Protein AF-A0A3B0URE7-F1 (afdb_monomer)

Organism: NCBI:txid652676

Structure (mmCIF, N/CA/C/O backbone):
data_AF-A0A3B0URE7-F1
#
_entry.id   AF-A0A3B0URE7-F1
#
loop_
_atom_site.group_PDB
_atom_site.id
_atom_site.type_symbol
_atom_site.label_atom_id
_atom_site.label_alt_id
_atom_site.label_comp_id
_atom_site.label_asym_id
_atom_site.label_entity_id
_atom_site.label_seq_id
_atom_site.pdbx_PDB_ins_code
_atom_site.Cartn_x
_atom_site.Cartn_y
_atom_site.Cartn_z
_atom_site.occupancy
_atom_site.B_iso_or_equiv
_atom_site.auth_seq_id
_atom_site.auth_comp_id
_atom_site.auth_asym_id
_atom_site.auth_atom_id
_atom_site.pdbx_PDB_model_num
ATOM 1 N N . MET A 1 1 ? 93.771 -2.645 -87.234 1.00 39.34 1 MET A N 1
ATOM 2 C CA . MET A 1 1 ? 93.527 -2.412 -85.793 1.00 39.34 1 MET A CA 1
ATOM 3 C C . MET A 1 1 ? 93.739 -0.920 -85.587 1.00 39.34 1 MET A C 1
ATOM 5 O O . MET A 1 1 ? 94.844 -0.487 -85.861 1.00 39.34 1 MET A O 1
ATOM 9 N N . SER A 1 2 ? 92.769 -0.063 -85.292 1.00 45.62 2 SER A N 1
ATOM 10 C CA . SER A 1 2 ? 91.452 -0.172 -84.656 1.00 45.62 2 SER A CA 1
ATOM 11 C C . SER A 1 2 ? 90.333 0.313 -85.587 1.00 45.62 2 SER A C 1
ATOM 13 O O . SER A 1 2 ? 90.497 1.287 -86.312 1.00 45.62 2 SER A O 1
ATOM 15 N N . PHE A 1 3 ? 89.211 -0.400 -85.580 1.00 50.03 3 PHE A N 1
ATOM 16 C CA . PHE A 1 3 ? 87.973 0.004 -86.241 1.00 50.03 3 PHE A CA 1
ATOM 17 C C . PHE A 1 3 ? 87.133 0.707 -85.167 1.00 50.03 3 PHE A C 1
ATOM 19 O O . PHE A 1 3 ? 86.866 0.101 -84.129 1.00 50.03 3 PHE A O 1
ATOM 26 N N . ASP A 1 4 ? 86.832 1.988 -85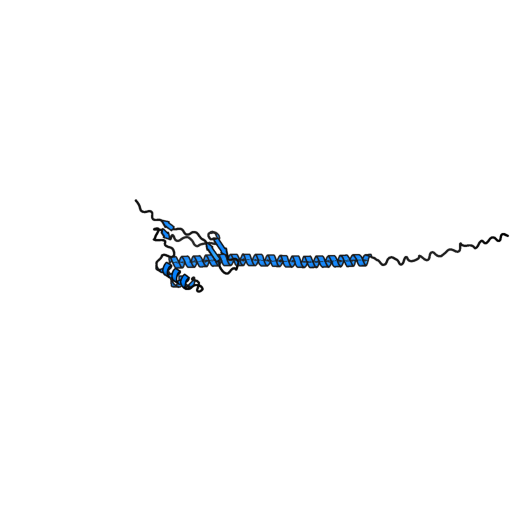.369 1.00 54.91 4 ASP A N 1
ATOM 27 C CA . ASP A 1 4 ? 86.124 2.842 -84.410 1.00 54.91 4 ASP A CA 1
ATOM 28 C C . ASP A 1 4 ? 84.625 2.753 -84.714 1.00 54.91 4 ASP A C 1
ATOM 30 O O . ASP A 1 4 ? 84.155 3.246 -85.741 1.00 54.91 4 ASP A O 1
ATOM 34 N N . TRP A 1 5 ? 83.889 2.020 -83.882 1.00 59.41 5 TRP A N 1
ATOM 35 C CA . TRP A 1 5 ? 82.438 1.963 -83.976 1.00 59.41 5 TRP A CA 1
ATOM 36 C C . TRP A 1 5 ? 81.888 3.169 -83.208 1.00 59.41 5 TRP A C 1
ATOM 38 O O . TRP A 1 5 ? 81.957 3.242 -81.987 1.00 59.41 5 TRP A O 1
ATOM 48 N N . ARG A 1 6 ? 81.354 4.145 -83.939 1.00 45.34 6 ARG A N 1
ATOM 49 C CA . ARG A 1 6 ? 80.392 5.106 -83.400 1.00 45.34 6 ARG A CA 1
ATOM 50 C C . ARG A 1 6 ? 79.077 4.850 -84.105 1.00 45.34 6 ARG A C 1
ATOM 52 O O . ARG A 1 6 ? 78.878 5.291 -85.231 1.00 45.34 6 ARG A O 1
ATOM 59 N N . THR A 1 7 ? 78.213 4.078 -83.466 1.00 54.50 7 THR A N 1
ATOM 60 C CA . THR A 1 7 ? 76.787 4.116 -83.770 1.00 54.50 7 THR A CA 1
ATOM 61 C C . THR A 1 7 ? 76.209 5.301 -83.017 1.00 54.50 7 THR A C 1
ATOM 63 O O . THR A 1 7 ? 76.416 5.415 -81.811 1.00 54.50 7 THR A O 1
ATOM 66 N N . GLU A 1 8 ? 75.548 6.197 -83.745 1.00 43.72 8 GLU A N 1
ATOM 67 C CA . GLU A 1 8 ? 74.712 7.276 -83.218 1.00 43.72 8 GLU A CA 1
ATOM 68 C C . GLU A 1 8 ? 73.572 6.671 -82.377 1.00 43.72 8 GLU A C 1
ATOM 70 O O . GLU A 1 8 ? 72.450 6.488 -82.837 1.00 43.72 8 GLU A O 1
ATOM 75 N N . GLU A 1 9 ? 73.880 6.311 -81.129 1.00 50.91 9 GLU A N 1
ATOM 76 C CA . GLU A 1 9 ? 72.924 6.264 -80.023 1.00 50.91 9 GLU A CA 1
ATOM 77 C C . GLU A 1 9 ? 72.552 7.709 -79.677 1.00 50.91 9 GLU A C 1
ATOM 79 O O . GLU A 1 9 ? 73.061 8.272 -78.717 1.00 50.91 9 GLU A O 1
ATOM 84 N N . ASP A 1 10 ? 71.735 8.344 -80.513 1.00 50.22 10 ASP A N 1
ATOM 85 C CA . ASP A 1 10 ? 71.037 9.583 -80.144 1.00 50.22 10 ASP A CA 1
ATOM 86 C C . ASP A 1 10 ? 69.801 9.822 -81.028 1.00 50.22 10 ASP A C 1
ATOM 88 O O . ASP A 1 10 ? 69.376 10.956 -81.254 1.00 50.22 10 ASP A O 1
ATOM 92 N N . ASP A 1 11 ? 69.191 8.743 -81.536 1.00 46.47 11 ASP A N 1
ATOM 93 C CA . ASP A 1 11 ? 67.841 8.838 -82.085 1.00 46.47 11 ASP A CA 1
ATOM 94 C C . ASP A 1 11 ? 66.864 8.709 -80.917 1.00 46.47 11 ASP A C 1
ATOM 96 O O . ASP A 1 11 ? 66.680 7.638 -80.330 1.00 46.47 11 ASP A O 1
ATOM 100 N N . GLY A 1 12 ? 66.363 9.874 -80.506 1.00 47.56 12 GLY A N 1
ATOM 101 C CA . GLY A 1 12 ? 65.597 10.099 -79.295 1.00 47.56 12 GLY A CA 1
ATOM 102 C C . GLY A 1 12 ? 64.511 9.054 -79.101 1.00 47.56 12 GLY A C 1
ATOM 103 O O . GLY A 1 12 ? 63.502 9.031 -79.810 1.00 47.56 12 GLY A O 1
ATOM 104 N N . TRP A 1 13 ? 64.707 8.223 -78.078 1.00 44.09 13 TRP A N 1
ATOM 105 C CA . TRP A 1 13 ? 63.635 7.461 -77.468 1.00 44.09 13 TRP A CA 1
ATOM 106 C C . TRP A 1 13 ? 62.517 8.444 -77.156 1.00 44.09 13 TRP A C 1
ATOM 108 O O . TRP A 1 13 ? 62.674 9.352 -76.339 1.00 44.09 13 TRP A O 1
ATOM 118 N N . GLN A 1 14 ? 61.402 8.304 -77.871 1.00 44.12 14 GLN A N 1
ATOM 119 C CA . GLN A 1 14 ? 60.174 8.967 -77.489 1.00 44.12 14 GLN A CA 1
ATOM 120 C C . GLN A 1 14 ? 59.940 8.579 -76.033 1.00 44.12 14 GLN A C 1
ATOM 122 O O . GLN A 1 14 ? 59.827 7.390 -75.731 1.00 44.12 14 GLN A O 1
ATOM 127 N N . ASP A 1 15 ? 59.890 9.574 -75.146 1.00 47.81 15 ASP A N 1
ATOM 128 C CA . ASP A 1 15 ? 59.280 9.450 -73.827 1.00 47.81 15 ASP A CA 1
ATOM 129 C C . ASP A 1 15 ? 57.790 9.139 -74.047 1.00 47.81 15 ASP A C 1
ATOM 131 O O . ASP A 1 15 ? 56.892 9.962 -73.841 1.00 47.81 15 ASP A O 1
ATOM 135 N N . GLU A 1 16 ? 57.507 7.925 -74.516 1.00 45.06 16 GLU A N 1
ATOM 136 C CA . GLU A 1 16 ? 56.243 7.274 -74.292 1.00 45.06 16 GLU A CA 1
ATOM 137 C C . GLU A 1 16 ? 56.195 7.135 -72.782 1.00 45.06 16 GLU A C 1
ATOM 139 O O . GLU A 1 16 ? 56.842 6.267 -72.197 1.00 45.06 16 GLU A O 1
ATOM 144 N N . LYS A 1 17 ? 55.521 8.104 -72.150 1.00 46.94 17 LYS A N 1
ATOM 145 C CA . LYS A 1 17 ? 55.176 8.082 -70.737 1.00 46.94 17 LYS A CA 1
ATOM 146 C C . LYS A 1 17 ? 54.746 6.661 -70.447 1.00 46.94 17 LYS A C 1
ATOM 148 O O . LYS A 1 17 ? 53.639 6.269 -70.821 1.00 46.94 17 LYS A O 1
ATOM 153 N N . VAL A 1 18 ? 55.628 5.901 -69.805 1.00 44.78 18 VAL A N 1
ATOM 154 C CA . VAL A 1 18 ? 55.260 4.659 -69.159 1.00 44.78 18 VAL A CA 1
ATOM 155 C C . VAL A 1 18 ? 54.213 5.124 -68.173 1.00 44.78 18 VAL A C 1
ATOM 157 O O . VAL A 1 18 ? 54.526 5.734 -67.153 1.00 44.78 18 VAL A O 1
ATOM 160 N N . ALA A 1 19 ? 52.948 4.986 -68.571 1.00 48.00 19 ALA A N 1
ATOM 161 C CA . ALA A 1 19 ? 51.836 5.153 -67.678 1.00 48.00 19 ALA A CA 1
ATOM 162 C C . ALA A 1 19 ? 52.156 4.169 -66.572 1.00 48.00 19 ALA A C 1
ATOM 164 O O . ALA A 1 19 ? 52.135 2.956 -66.799 1.00 48.00 19 ALA A O 1
ATOM 165 N N . ASP A 1 20 ? 52.568 4.717 -65.436 1.00 44.09 20 ASP A N 1
ATOM 166 C CA . ASP A 1 20 ? 52.799 3.984 -64.218 1.00 44.09 20 ASP A CA 1
ATOM 167 C C . ASP A 1 20 ? 51.461 3.335 -63.864 1.00 44.09 20 ASP A C 1
ATOM 169 O O . ASP A 1 20 ? 50.586 3.903 -63.213 1.00 44.09 20 ASP A O 1
ATOM 173 N N . LYS A 1 21 ? 51.239 2.145 -64.419 1.00 50.81 21 LYS A N 1
ATOM 174 C CA . LYS A 1 21 ? 50.104 1.285 -64.124 1.00 50.81 21 LYS A CA 1
ATOM 175 C C . LYS A 1 21 ? 50.395 0.571 -62.810 1.00 50.81 21 LYS A C 1
ATOM 177 O O . LYS A 1 21 ? 50.249 -0.641 -62.735 1.00 50.81 21 LYS A O 1
ATOM 182 N N . THR A 1 22 ? 50.807 1.299 -61.774 1.00 49.62 22 THR A N 1
ATOM 183 C CA . THR A 1 22 ? 50.889 0.773 -60.410 1.00 49.62 22 THR A CA 1
ATOM 184 C C . THR A 1 22 ? 50.420 1.778 -59.362 1.00 49.62 22 THR A C 1
ATOM 186 O O . THR A 1 22 ? 51.021 1.962 -58.316 1.00 49.62 22 THR A O 1
ATOM 189 N N . ALA A 1 23 ? 49.240 2.351 -59.577 1.00 47.88 23 ALA A N 1
ATOM 190 C CA . ALA A 1 23 ? 48.403 2.793 -58.468 1.00 47.88 23 ALA A CA 1
ATOM 191 C C . ALA A 1 23 ? 46.958 2.380 -58.752 1.00 47.88 23 ALA A C 1
ATOM 193 O O . ALA A 1 23 ? 46.131 3.171 -59.196 1.00 47.88 23 ALA A O 1
ATOM 194 N N . VAL A 1 24 ? 46.639 1.102 -58.516 1.00 49.47 24 VAL A N 1
ATOM 195 C CA . VAL A 1 24 ? 45.245 0.741 -58.234 1.00 49.47 24 VAL A CA 1
ATOM 196 C C . VAL A 1 24 ? 44.897 1.513 -56.967 1.00 49.47 24 VAL A C 1
ATOM 198 O O . VAL A 1 24 ? 45.449 1.219 -55.909 1.00 49.47 24 VAL A O 1
ATOM 201 N N . GLY A 1 25 ? 44.078 2.557 -57.104 1.00 47.69 25 GLY A N 1
ATOM 202 C CA . GLY A 1 25 ? 43.726 3.474 -56.028 1.00 47.69 25 GLY A CA 1
ATOM 203 C C . GLY A 1 25 ? 43.303 2.721 -54.769 1.00 47.69 25 GLY A C 1
ATOM 204 O O . GLY A 1 25 ? 42.210 2.162 -54.696 1.00 47.69 25 GLY A O 1
ATOM 205 N N . GLY A 1 26 ? 44.180 2.708 -53.762 1.00 50.41 26 GLY A N 1
ATOM 206 C CA . GLY A 1 26 ? 43.874 2.179 -52.429 1.00 50.41 26 GLY A CA 1
ATOM 207 C C . GLY A 1 26 ? 42.860 3.041 -51.667 1.00 50.41 26 GLY A C 1
ATOM 208 O O . GLY A 1 26 ? 42.341 2.618 -50.634 1.00 50.41 26 GLY A O 1
ATOM 209 N N . GLU A 1 27 ? 42.549 4.229 -52.190 1.00 53.16 27 GLU A N 1
ATOM 210 C CA . GLU A 1 27 ? 41.633 5.205 -51.597 1.00 53.16 27 GLU A CA 1
ATOM 211 C C . GLU A 1 27 ? 40.197 4.657 -51.495 1.00 53.16 27 GLU A C 1
ATOM 213 O O . GLU A 1 27 ? 39.542 4.823 -50.463 1.00 53.16 27 GLU A O 1
ATOM 218 N N . ASP A 1 28 ? 39.745 3.880 -52.486 1.00 56.09 28 ASP A N 1
ATOM 219 C CA . ASP A 1 28 ? 38.395 3.301 -52.503 1.00 56.09 28 ASP A CA 1
ATOM 220 C C . ASP A 1 28 ? 38.202 2.170 -51.481 1.00 56.09 28 ASP A C 1
ATOM 222 O O . ASP A 1 28 ? 37.101 1.981 -50.950 1.00 56.09 28 ASP A O 1
ATOM 226 N N . PHE A 1 29 ? 39.253 1.398 -51.184 1.00 58.69 29 PHE A N 1
ATOM 227 C CA . PHE A 1 29 ? 39.178 0.304 -50.210 1.00 58.69 29 PHE A CA 1
ATOM 228 C C . PHE A 1 29 ? 39.177 0.823 -48.771 1.00 58.69 29 PHE A C 1
ATOM 230 O O . PHE A 1 29 ? 38.378 0.351 -47.957 1.00 58.69 29 PHE A O 1
ATOM 237 N N . ALA A 1 30 ? 40.013 1.821 -48.467 1.00 61.00 30 ALA A N 1
ATOM 238 C CA . ALA A 1 30 ? 40.034 2.460 -47.155 1.00 61.00 30 ALA A CA 1
ATOM 239 C C . ALA A 1 30 ? 38.702 3.173 -46.872 1.00 61.00 30 ALA A C 1
ATOM 241 O O . ALA A 1 30 ? 38.088 2.930 -45.831 1.00 61.00 30 ALA A O 1
ATOM 242 N N . ALA A 1 31 ? 38.189 3.964 -47.823 1.00 63.94 31 ALA A N 1
ATOM 243 C CA . ALA A 1 31 ? 36.912 4.662 -47.679 1.00 63.94 31 ALA A CA 1
ATOM 244 C C . ALA A 1 31 ? 35.733 3.698 -47.441 1.00 63.94 31 ALA A C 1
ATOM 246 O O . ALA A 1 31 ? 34.910 3.930 -46.551 1.00 63.94 31 ALA A O 1
ATOM 247 N N . LYS A 1 32 ? 35.677 2.567 -48.161 1.00 68.75 32 LYS A N 1
ATOM 248 C CA . LYS A 1 32 ? 34.650 1.526 -47.954 1.00 68.75 32 LYS A CA 1
ATOM 249 C C . LYS A 1 32 ? 34.795 0.800 -46.615 1.00 68.75 32 LYS A C 1
ATOM 251 O O . LYS A 1 32 ? 33.782 0.439 -46.013 1.00 68.75 32 LYS A O 1
ATOM 256 N N . TRP A 1 33 ? 36.020 0.581 -46.133 1.00 71.88 33 TRP A N 1
ATOM 257 C CA . TRP A 1 33 ? 36.262 -0.031 -44.825 1.00 71.88 33 TRP A CA 1
ATOM 258 C C . TRP A 1 33 ? 35.822 0.895 -43.688 1.00 71.88 33 TRP A C 1
ATOM 260 O O . TRP A 1 33 ? 35.022 0.482 -42.849 1.00 71.88 33 TRP A O 1
ATOM 270 N N . TYR A 1 34 ? 36.235 2.167 -43.708 1.00 75.38 34 TYR A N 1
ATOM 271 C CA . TYR A 1 34 ? 35.780 3.163 -42.734 1.00 75.38 34 TYR A CA 1
ATOM 272 C C . TYR A 1 34 ? 34.256 3.332 -42.771 1.00 75.38 34 TYR A C 1
ATOM 274 O O . TYR A 1 34 ? 33.629 3.325 -41.715 1.00 75.38 34 TYR A O 1
ATOM 282 N N . ALA A 1 35 ? 33.630 3.383 -43.952 1.00 76.50 35 ALA A N 1
ATOM 283 C CA . ALA A 1 35 ? 32.173 3.463 -44.072 1.00 76.50 35 ALA A CA 1
ATOM 284 C C . ALA A 1 35 ? 31.445 2.269 -43.417 1.00 76.50 35 ALA A C 1
ATOM 286 O O . ALA A 1 35 ? 30.420 2.457 -42.764 1.00 76.50 35 ALA A O 1
ATOM 287 N N . ARG A 1 36 ? 31.984 1.044 -43.523 1.00 80.62 36 ARG A N 1
ATOM 288 C CA . ARG A 1 36 ? 31.427 -0.144 -42.843 1.00 80.62 36 ARG A CA 1
ATOM 289 C C . ARG A 1 36 ? 31.569 -0.066 -41.323 1.00 80.62 36 ARG A C 1
ATOM 291 O O . ARG A 1 36 ? 30.642 -0.453 -40.617 1.00 80.62 36 ARG A O 1
ATOM 298 N N . TRP A 1 37 ? 32.686 0.460 -40.823 1.00 86.94 37 TRP A N 1
ATOM 299 C CA . TRP A 1 37 ? 32.879 0.703 -39.390 1.00 86.94 37 TRP A CA 1
ATOM 300 C C . TRP A 1 37 ? 31.926 1.774 -38.853 1.00 86.94 37 TRP A C 1
ATOM 302 O O . TRP A 1 37 ? 31.312 1.569 -37.809 1.00 86.94 37 TRP A O 1
ATOM 312 N N . TRP A 1 38 ? 31.727 2.867 -39.592 1.00 88.56 38 TRP A N 1
ATOM 313 C CA . TRP A 1 38 ? 30.752 3.906 -39.248 1.00 88.56 38 TRP A CA 1
ATOM 314 C C . TRP A 1 38 ? 29.315 3.380 -39.237 1.00 88.56 38 TRP A C 1
ATOM 316 O O . TRP A 1 38 ? 28.563 3.697 -38.319 1.00 88.56 38 TRP A O 1
ATOM 326 N N . LEU A 1 39 ? 28.942 2.530 -40.200 1.00 89.31 39 LEU A N 1
ATOM 327 C CA . LEU A 1 39 ? 27.640 1.855 -40.204 1.00 89.31 39 LEU A CA 1
ATOM 328 C C . LEU A 1 39 ? 27.469 0.926 -38.996 1.00 89.31 39 LEU A C 1
ATOM 330 O O . LEU A 1 39 ? 26.413 0.935 -38.369 1.00 89.31 39 LEU A O 1
ATOM 334 N N . GLY A 1 40 ? 28.504 0.160 -38.638 1.00 90.38 40 GLY A N 1
ATOM 335 C CA . GLY A 1 40 ? 28.493 -0.680 -37.438 1.00 90.38 40 GLY A CA 1
ATOM 336 C C . GLY A 1 40 ? 28.342 0.137 -36.153 1.00 90.38 40 GLY A C 1
ATOM 337 O O . GLY A 1 40 ? 27.550 -0.219 -35.283 1.00 90.38 40 GLY A O 1
ATOM 338 N N . LEU A 1 41 ? 29.044 1.269 -36.060 1.00 92.69 41 LEU A N 1
ATOM 339 C CA . LEU A 1 41 ? 28.959 2.184 -34.924 1.00 92.69 41 LEU A CA 1
ATOM 340 C C . LEU A 1 41 ? 27.573 2.834 -34.822 1.00 92.69 41 LEU A C 1
ATOM 342 O O . LEU A 1 41 ? 27.004 2.871 -33.736 1.00 92.69 41 LEU A O 1
ATOM 346 N N . LEU A 1 42 ? 26.994 3.270 -35.945 1.00 93.12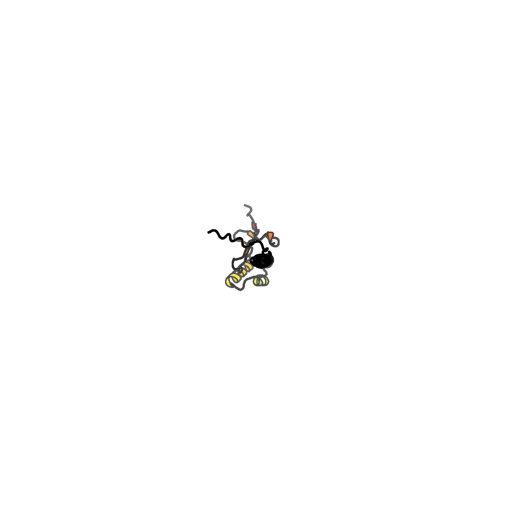 42 LEU A N 1
ATOM 347 C CA . LEU A 1 42 ? 25.623 3.785 -36.002 1.00 93.12 42 LEU A CA 1
ATOM 348 C C . LEU A 1 42 ? 24.593 2.735 -35.583 1.00 93.12 42 LEU A C 1
ATOM 350 O O . LEU A 1 42 ? 23.685 3.048 -34.819 1.00 93.12 42 LEU A O 1
ATOM 354 N N . ALA A 1 43 ? 24.740 1.491 -36.044 1.00 93.56 43 ALA A N 1
ATOM 355 C CA . ALA A 1 43 ? 23.852 0.401 -35.654 1.00 93.56 43 ALA A CA 1
ATOM 356 C C . ALA A 1 43 ? 23.935 0.123 -34.146 1.00 93.56 43 ALA A C 1
ATOM 358 O O . ALA A 1 43 ? 22.906 0.016 -33.481 1.00 93.56 43 ALA A O 1
ATOM 359 N N . LEU A 1 44 ? 25.147 0.068 -33.588 1.00 94.88 44 LEU A N 1
ATOM 360 C CA . LEU A 1 44 ? 25.359 -0.146 -32.157 1.00 94.88 44 LEU A CA 1
ATOM 361 C C . LEU A 1 44 ? 24.785 1.010 -31.329 1.00 94.88 44 LEU A C 1
ATOM 363 O O . LEU A 1 44 ? 24.116 0.776 -30.325 1.00 94.88 44 LEU A O 1
ATOM 367 N N . LEU A 1 45 ? 24.976 2.250 -31.782 1.00 95.19 45 LEU A N 1
ATOM 368 C CA . LEU A 1 45 ? 24.435 3.442 -31.132 1.00 95.19 45 LEU A CA 1
ATOM 369 C C . LEU A 1 45 ? 22.901 3.472 -31.202 1.00 95.19 45 LEU A C 1
ATOM 371 O O . LEU A 1 45 ? 22.250 3.804 -30.214 1.00 95.19 45 LEU A O 1
ATOM 375 N N . GLY A 1 46 ? 22.318 3.036 -32.321 1.00 96.19 46 GLY A N 1
ATOM 376 C CA . GLY A 1 46 ? 20.875 2.839 -32.459 1.00 96.19 46 GLY A CA 1
ATOM 377 C C . GLY A 1 46 ? 20.329 1.806 -31.472 1.00 96.19 46 GLY A C 1
ATOM 378 O O . GLY A 1 46 ? 19.344 2.073 -30.787 1.00 96.19 46 GLY A O 1
ATOM 379 N N . ILE A 1 47 ? 20.999 0.658 -31.329 1.00 95.50 47 ILE A N 1
ATOM 380 C CA . ILE A 1 47 ? 20.625 -0.375 -30.349 1.00 95.50 47 ILE A CA 1
ATOM 381 C C . ILE A 1 47 ? 20.733 0.169 -28.922 1.00 95.50 47 ILE A C 1
ATOM 383 O O . ILE A 1 47 ? 19.810 -0.013 -28.131 1.00 95.50 47 ILE A O 1
ATOM 387 N N . ALA A 1 48 ? 21.821 0.869 -28.594 1.00 95.75 48 ALA A N 1
ATOM 388 C CA . ALA A 1 48 ? 22.015 1.470 -27.278 1.00 95.75 48 ALA A CA 1
ATOM 389 C C . ALA A 1 48 ? 20.930 2.511 -26.957 1.00 95.75 48 ALA A C 1
ATOM 391 O O . ALA A 1 48 ? 20.410 2.533 -25.843 1.00 95.75 48 ALA A O 1
ATOM 392 N N . ALA A 1 49 ? 20.537 3.328 -27.938 1.00 95.00 49 ALA A N 1
ATOM 393 C CA . ALA A 1 49 ? 19.462 4.302 -27.784 1.00 95.00 49 ALA A CA 1
ATOM 394 C C . ALA A 1 49 ? 18.105 3.623 -27.537 1.00 95.00 49 ALA A C 1
ATOM 396 O O . ALA A 1 49 ? 17.385 4.007 -26.617 1.00 95.00 49 ALA A O 1
ATOM 397 N N . VAL A 1 50 ? 17.769 2.580 -28.303 1.00 95.00 50 VAL A N 1
ATOM 398 C CA . VAL A 1 50 ? 16.536 1.803 -28.086 1.00 95.00 50 VAL A CA 1
ATOM 399 C C . VAL A 1 50 ? 16.550 1.140 -26.709 1.00 95.00 50 VAL A C 1
ATOM 401 O O . VAL A 1 50 ? 15.565 1.225 -25.977 1.00 95.00 50 VAL A O 1
ATOM 404 N N . TRP A 1 51 ? 17.674 0.528 -26.327 1.00 94.50 51 TRP A N 1
ATOM 405 C CA . TRP A 1 51 ? 17.845 -0.096 -25.018 1.00 94.50 51 TRP A CA 1
ATOM 406 C C . TRP A 1 51 ? 17.629 0.905 -23.879 1.00 94.50 51 TRP A C 1
ATOM 408 O O . TRP A 1 51 ? 16.884 0.624 -22.940 1.00 94.50 51 TRP A O 1
ATOM 418 N N . TRP A 1 52 ? 18.216 2.097 -23.992 1.00 95.38 52 TRP A N 1
ATOM 419 C CA . TRP A 1 52 ? 18.040 3.179 -23.028 1.00 95.38 52 TRP A CA 1
ATOM 420 C C . TRP A 1 52 ? 16.572 3.596 -22.883 1.00 95.38 52 TRP 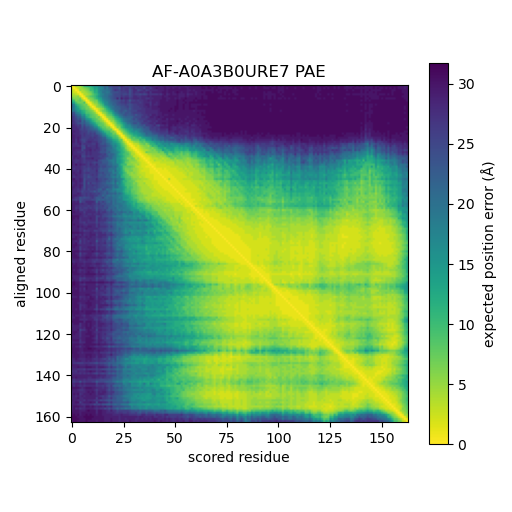A C 1
ATOM 422 O O . TRP A 1 52 ? 16.063 3.695 -21.767 1.00 95.38 52 TRP A O 1
ATOM 432 N N . VAL A 1 53 ? 15.865 3.790 -24.001 1.00 94.81 53 VAL A N 1
ATOM 433 C CA . VAL A 1 53 ? 14.442 4.166 -23.989 1.00 94.81 53 VAL A CA 1
ATOM 434 C C . VAL A 1 53 ? 13.585 3.081 -23.335 1.00 94.81 53 VAL A C 1
ATOM 436 O O . VAL A 1 53 ? 12.693 3.400 -22.551 1.00 94.81 53 VAL A O 1
ATOM 439 N N . VAL A 1 54 ? 13.863 1.804 -23.609 1.00 93.75 54 VAL A N 1
ATOM 440 C CA . VAL A 1 54 ? 13.146 0.678 -22.991 1.00 93.75 54 VAL A CA 1
ATOM 441 C C . VAL A 1 54 ? 13.359 0.661 -21.478 1.00 93.75 54 VAL A C 1
ATOM 443 O O . VAL A 1 54 ? 12.384 0.587 -20.734 1.00 93.75 54 VAL A O 1
ATOM 446 N N . GLN A 1 55 ? 14.604 0.789 -21.011 1.00 91.38 55 GLN A N 1
ATOM 447 C CA . GLN A 1 55 ? 14.915 0.849 -19.578 1.00 91.38 55 GLN A CA 1
ATOM 448 C C . GLN A 1 55 ? 14.212 2.027 -18.895 1.00 91.38 55 GLN A C 1
ATOM 450 O O . GLN A 1 55 ? 13.630 1.869 -17.823 1.00 91.38 55 GLN A O 1
ATOM 455 N N . TRP A 1 56 ? 14.192 3.190 -19.547 1.00 93.31 56 TRP A N 1
ATOM 456 C CA . TRP A 1 56 ? 13.491 4.364 -19.040 1.00 93.31 56 TRP A CA 1
ATOM 457 C C . TRP A 1 56 ? 11.978 4.137 -18.919 1.00 93.31 56 TRP A C 1
ATOM 459 O O . TRP A 1 56 ? 11.392 4.434 -17.879 1.00 93.31 56 TRP A O 1
ATOM 469 N N . GLN A 1 57 ? 11.344 3.546 -19.937 1.00 92.31 57 GLN A N 1
ATOM 470 C CA . GLN A 1 57 ? 9.915 3.225 -19.886 1.00 92.31 57 GLN A CA 1
ATOM 471 C C . GLN A 1 57 ? 9.583 2.178 -18.821 1.00 92.31 57 GLN A C 1
ATOM 473 O O . GLN A 1 57 ? 8.554 2.298 -18.156 1.00 92.31 57 GLN A O 1
ATOM 478 N N . ILE A 1 58 ? 10.430 1.160 -18.651 1.00 91.31 58 ILE A N 1
ATOM 479 C CA . ILE A 1 58 ? 10.264 0.161 -17.590 1.00 91.31 58 ILE A CA 1
ATOM 480 C C . ILE A 1 58 ? 10.332 0.852 -16.231 1.00 91.31 58 ILE A C 1
ATOM 482 O O . ILE A 1 58 ? 9.419 0.674 -15.430 1.00 91.31 58 ILE A O 1
ATOM 486 N N . GLY A 1 59 ? 11.343 1.695 -16.002 1.00 86.62 59 GLY A N 1
ATOM 487 C CA . GLY A 1 59 ? 11.484 2.451 -14.758 1.00 86.62 59 GLY A CA 1
ATOM 488 C C . GLY A 1 59 ? 10.241 3.283 -14.445 1.00 86.62 59 GLY A C 1
ATOM 489 O O . GLY A 1 59 ? 9.679 3.160 -13.362 1.00 86.62 59 GLY A O 1
ATOM 490 N N . GLN A 1 60 ? 9.739 4.048 -15.420 1.00 88.94 60 GLN A N 1
ATOM 491 C CA . GLN A 1 60 ? 8.525 4.848 -15.234 1.00 88.94 60 GLN A CA 1
ATOM 492 C C . GLN A 1 60 ? 7.291 4.005 -14.911 1.00 88.94 60 GLN A C 1
ATOM 494 O O . GLN A 1 60 ? 6.515 4.363 -14.026 1.00 88.94 60 GLN A O 1
ATOM 499 N N . ARG A 1 61 ? 7.098 2.886 -15.617 1.00 87.75 61 ARG A N 1
ATOM 500 C CA . ARG A 1 61 ? 5.958 1.993 -15.380 1.00 87.75 61 ARG A CA 1
ATOM 501 C C . ARG A 1 61 ? 6.032 1.331 -14.013 1.00 87.75 61 ARG A C 1
ATOM 503 O O . ARG A 1 61 ? 5.001 1.219 -13.363 1.00 87.75 61 ARG A O 1
ATOM 510 N N . VAL A 1 62 ? 7.223 0.922 -13.584 1.00 86.06 62 VAL A N 1
ATOM 511 C CA . VAL A 1 62 ? 7.434 0.338 -12.256 1.00 86.06 62 VAL A CA 1
ATOM 512 C C . VAL A 1 62 ? 7.133 1.375 -11.183 1.00 86.06 62 VAL A C 1
ATOM 514 O O . VAL A 1 62 ? 6.320 1.099 -10.315 1.00 86.06 62 VAL A O 1
ATOM 517 N N . THR A 1 63 ? 7.679 2.590 -11.281 1.00 85.50 63 THR A N 1
ATOM 518 C CA . THR A 1 63 ? 7.399 3.657 -10.307 1.00 85.50 63 THR A CA 1
ATOM 519 C C . THR A 1 63 ? 5.910 3.995 -10.227 1.00 85.50 63 THR A C 1
ATOM 521 O O . THR A 1 63 ? 5.370 4.111 -9.130 1.00 85.50 63 THR A O 1
ATOM 524 N N . ALA A 1 64 ? 5.227 4.109 -11.370 1.00 88.25 64 ALA A N 1
ATOM 525 C CA . ALA A 1 64 ? 3.789 4.362 -11.395 1.00 88.25 64 ALA A CA 1
ATOM 526 C C . ALA A 1 64 ? 2.985 3.198 -10.789 1.00 88.25 64 ALA A C 1
ATOM 528 O O . ALA A 1 64 ? 2.063 3.428 -10.012 1.00 88.25 64 ALA A O 1
ATOM 529 N N . ALA A 1 65 ? 3.345 1.951 -11.109 1.00 85.69 65 ALA A N 1
ATOM 530 C CA . ALA A 1 65 ? 2.688 0.773 -10.552 1.00 85.69 65 ALA A CA 1
ATOM 531 C C . ALA A 1 65 ? 2.898 0.667 -9.035 1.00 85.69 65 ALA A C 1
ATOM 533 O O . ALA A 1 65 ? 1.934 0.441 -8.313 1.00 85.69 65 ALA A O 1
ATOM 534 N N . THR A 1 66 ? 4.122 0.888 -8.546 1.00 86.25 66 THR A N 1
ATOM 535 C CA . THR A 1 66 ? 4.433 0.893 -7.111 1.00 86.25 66 THR A CA 1
ATOM 536 C C . THR A 1 66 ? 3.629 1.965 -6.382 1.00 86.25 66 THR A C 1
ATOM 538 O O . THR A 1 66 ? 2.960 1.650 -5.406 1.00 86.25 66 THR A O 1
ATOM 541 N N . SER A 1 67 ? 3.606 3.199 -6.896 1.00 87.69 67 SER A N 1
ATOM 542 C CA . SER A 1 67 ? 2.845 4.290 -6.275 1.00 87.69 67 SER A CA 1
ATOM 543 C C . SER A 1 67 ? 1.339 4.009 -6.232 1.00 87.69 67 SER A C 1
ATOM 545 O O . SER A 1 67 ? 0.688 4.324 -5.237 1.00 87.69 67 SER A O 1
ATOM 547 N N . ASN A 1 68 ? 0.785 3.386 -7.277 1.00 89.62 68 ASN A N 1
ATOM 548 C CA . ASN A 1 68 ? -0.621 2.985 -7.283 1.00 89.62 68 ASN A CA 1
ATOM 549 C C . ASN A 1 68 ? -0.903 1.897 -6.240 1.00 89.62 68 ASN A C 1
ATOM 551 O O . ASN A 1 68 ? -1.883 2.003 -5.511 1.00 89.62 68 ASN A O 1
ATOM 555 N N . ILE A 1 69 ? -0.034 0.887 -6.130 1.00 89.06 69 ILE A N 1
ATOM 556 C CA . ILE A 1 69 ? -0.176 -0.191 -5.140 1.00 89.06 69 ILE A CA 1
ATOM 557 C C . ILE A 1 69 ? -0.091 0.365 -3.715 1.00 89.06 69 ILE A C 1
ATOM 559 O O . ILE A 1 69 ? -0.894 -0.012 -2.868 1.00 89.06 69 ILE A O 1
ATOM 563 N N . GLU A 1 70 ? 0.845 1.274 -3.441 1.00 91.25 70 GLU A N 1
ATOM 564 C CA . GLU A 1 70 ? 0.957 1.928 -2.132 1.00 91.25 70 GLU A CA 1
ATOM 565 C C . GLU A 1 70 ? -0.322 2.699 -1.780 1.00 91.25 70 GLU A C 1
ATOM 567 O O . GLU A 1 70 ? -0.839 2.567 -0.670 1.00 91.25 70 GLU A O 1
ATOM 572 N N . ALA A 1 71 ? -0.873 3.458 -2.731 1.00 91.81 71 ALA A N 1
ATOM 573 C CA . ALA A 1 71 ? -2.118 4.194 -2.531 1.00 91.81 71 ALA A CA 1
ATOM 574 C C . ALA A 1 71 ? -3.317 3.260 -2.290 1.00 91.81 71 ALA A C 1
ATOM 576 O O . ALA A 1 71 ? -4.122 3.508 -1.389 1.00 91.81 71 ALA A O 1
ATOM 577 N N . GLU A 1 72 ? -3.424 2.172 -3.055 1.00 91.62 72 GLU A N 1
ATOM 578 C CA . GLU A 1 72 ? -4.461 1.153 -2.870 1.00 91.62 72 GLU A CA 1
ATOM 579 C C . GLU A 1 72 ? -4.337 0.460 -1.509 1.00 91.62 72 GLU A C 1
ATOM 581 O O . GLU A 1 72 ? -5.345 0.267 -0.829 1.00 91.62 72 GLU A O 1
ATOM 586 N N . LEU A 1 73 ? -3.117 0.139 -1.071 1.00 92.44 73 LEU A N 1
ATOM 587 C CA . LEU A 1 73 ? -2.865 -0.512 0.214 1.00 92.44 73 LEU A CA 1
ATOM 588 C C . LEU A 1 73 ? -3.255 0.390 1.389 1.00 92.44 73 LEU A C 1
ATOM 590 O O . LEU A 1 73 ? -3.930 -0.058 2.316 1.00 92.44 73 LEU A O 1
ATOM 594 N N . VAL A 1 74 ? -2.886 1.672 1.329 1.00 94.19 74 VAL A N 1
ATOM 595 C CA . VAL A 1 74 ? -3.292 2.667 2.332 1.00 94.19 74 VAL A CA 1
ATOM 596 C C . VAL A 1 74 ? -4.810 2.833 2.352 1.00 94.19 74 VA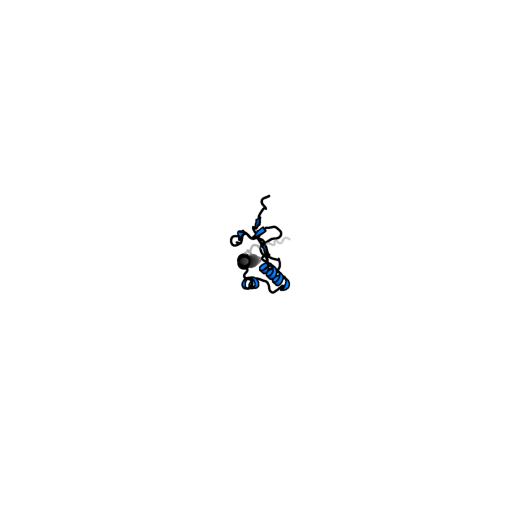L A C 1
ATOM 598 O O . VAL A 1 74 ? -5.413 2.860 3.424 1.00 94.19 74 VAL A O 1
ATOM 601 N N . SER A 1 75 ? -5.452 2.888 1.182 1.00 93.25 75 SER A N 1
ATOM 602 C CA . SER A 1 75 ? -6.911 2.983 1.085 1.00 93.25 75 SER A CA 1
ATOM 603 C C . SER A 1 75 ? -7.610 1.755 1.677 1.00 93.25 75 SER A C 1
ATOM 605 O O . SER A 1 75 ? -8.545 1.905 2.466 1.00 93.25 75 SER A O 1
ATOM 607 N N . ALA A 1 76 ? -7.123 0.551 1.368 1.00 92.31 76 ALA A N 1
ATOM 608 C CA . ALA A 1 76 ? -7.644 -0.693 1.922 1.00 92.31 76 ALA A CA 1
ATOM 609 C C . ALA A 1 76 ? -7.482 -0.748 3.448 1.00 92.31 76 ALA A C 1
ATOM 611 O O . ALA A 1 76 ? -8.416 -1.136 4.150 1.00 92.31 76 ALA A O 1
ATOM 612 N N . GLN A 1 77 ? -6.337 -0.302 3.976 1.00 93.00 77 GLN A N 1
ATOM 613 C CA . GLN A 1 77 ? -6.120 -0.236 5.419 1.00 93.00 77 GLN A CA 1
ATOM 614 C C . GLN A 1 77 ? -7.041 0.780 6.098 1.00 93.00 77 GLN A C 1
ATOM 616 O O . GLN A 1 77 ? -7.594 0.480 7.153 1.00 93.00 77 GLN A O 1
ATOM 621 N N . ASN A 1 78 ? -7.240 1.962 5.510 1.00 93.62 78 ASN A N 1
ATOM 622 C CA . ASN A 1 78 ? -8.175 2.954 6.044 1.00 93.62 78 ASN A CA 1
ATOM 623 C C . ASN A 1 78 ? -9.604 2.406 6.092 1.00 93.62 78 ASN A C 1
ATOM 625 O O . ASN A 1 78 ? -10.290 2.563 7.100 1.00 93.62 78 ASN A O 1
ATOM 629 N N . PHE A 1 79 ? -10.027 1.694 5.046 1.00 93.44 79 PHE A N 1
ATOM 630 C CA . PHE A 1 79 ? -11.318 1.014 5.029 1.00 93.44 79 PHE A CA 1
ATOM 631 C C . PHE A 1 79 ? -11.417 -0.065 6.123 1.00 93.44 79 PHE A C 1
ATOM 633 O O . PHE A 1 79 ? -12.429 -0.156 6.821 1.00 93.44 79 PHE A O 1
ATOM 640 N N . LEU A 1 80 ? -10.353 -0.844 6.344 1.00 92.00 80 LEU A N 1
ATOM 641 C CA . LEU A 1 80 ? -10.290 -1.831 7.426 1.00 92.00 80 LEU A CA 1
ATOM 642 C C . LEU A 1 80 ? -10.381 -1.166 8.808 1.00 92.00 80 LEU A C 1
ATOM 644 O O . LEU A 1 80 ? -11.159 -1.605 9.650 1.00 92.00 80 LEU A O 1
ATOM 648 N N . LEU A 1 81 ? -9.648 -0.076 9.046 1.00 91.31 81 LEU A N 1
ATOM 649 C CA . LEU A 1 81 ? -9.718 0.673 10.304 1.00 91.31 81 LEU A CA 1
ATOM 650 C C . LEU A 1 81 ? -11.108 1.269 10.533 1.00 91.31 81 LEU A C 1
ATOM 652 O O . LEU A 1 81 ? -11.642 1.179 11.635 1.00 91.31 81 LEU A O 1
ATOM 656 N N . GLN A 1 82 ? -11.723 1.833 9.495 1.00 91.38 82 GLN A N 1
ATOM 657 C CA . GLN A 1 82 ? -13.066 2.395 9.589 1.00 91.38 82 GLN A CA 1
ATOM 658 C C . GLN A 1 82 ? -14.103 1.320 9.930 1.00 91.38 82 GLN A C 1
ATOM 660 O O . GLN A 1 82 ? -14.908 1.508 10.845 1.00 91.38 82 GLN A O 1
ATOM 665 N N . THR A 1 83 ? -14.064 0.183 9.230 1.00 92.12 83 THR A N 1
ATOM 666 C CA . THR A 1 83 ? -14.968 -0.945 9.498 1.00 92.12 83 THR A CA 1
ATOM 667 C C . THR A 1 83 ? -14.748 -1.505 10.901 1.00 92.12 83 THR A C 1
ATOM 669 O O . THR A 1 83 ? -15.724 -1.739 11.615 1.00 92.12 83 THR A O 1
ATOM 672 N N . ALA A 1 84 ? -13.494 -1.585 11.352 1.00 91.12 84 ALA A N 1
ATOM 673 C CA . ALA A 1 84 ? -13.138 -1.991 12.706 1.00 91.12 84 ALA A CA 1
ATOM 674 C C . ALA A 1 84 ? -13.681 -1.047 13.791 1.00 91.12 84 ALA A C 1
ATOM 676 O O . ALA A 1 84 ? -14.267 -1.509 14.768 1.00 91.12 84 ALA A O 1
ATOM 677 N N . VAL A 1 85 ? -13.549 0.271 13.609 1.00 90.50 85 VAL A N 1
ATOM 678 C CA . VAL A 1 85 ? -14.103 1.276 14.535 1.00 90.50 85 VAL A CA 1
ATOM 679 C C . VAL A 1 85 ? -15.626 1.203 14.585 1.00 90.50 85 VAL A C 1
ATOM 681 O O . VAL A 1 85 ? -16.212 1.277 15.663 1.00 90.50 85 VAL A O 1
ATOM 684 N N . SER A 1 86 ? -16.277 1.026 13.433 1.00 90.44 86 SER A N 1
ATOM 685 C CA . SER A 1 86 ? -17.735 0.866 13.360 1.00 90.44 86 SER A CA 1
ATOM 686 C C . SER A 1 86 ? -18.240 -0.499 13.842 1.00 90.44 86 SER A C 1
ATOM 688 O O . SER A 1 86 ? -19.444 -0.663 14.021 1.00 90.44 86 SER A O 1
ATOM 690 N N . ARG A 1 87 ? -17.331 -1.464 14.054 1.00 89.00 87 ARG A N 1
ATOM 691 C CA . ARG A 1 87 ? -17.619 -2.876 14.351 1.00 89.00 87 ARG A CA 1
ATOM 692 C C . ARG A 1 87 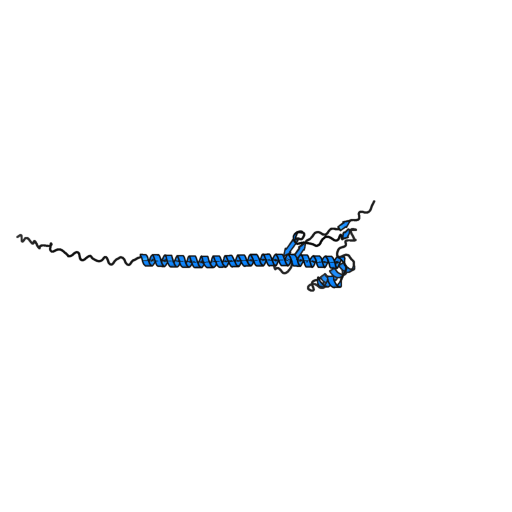? -18.581 -3.523 13.342 1.00 89.00 87 ARG A C 1
ATOM 694 O O . ARG A 1 87 ? -19.421 -4.341 13.707 1.00 89.00 87 ARG A O 1
ATOM 701 N N . ASP A 1 88 ? -18.452 -3.159 12.065 1.00 92.56 88 ASP A N 1
ATOM 702 C CA . ASP A 1 88 ? -19.228 -3.754 10.973 1.00 92.56 88 ASP A CA 1
ATOM 703 C C . ASP A 1 88 ? -18.524 -5.016 10.457 1.00 92.56 88 ASP A C 1
ATOM 705 O O . ASP A 1 88 ? -17.638 -4.960 9.601 1.00 92.56 88 ASP A O 1
ATOM 709 N N . GLU A 1 89 ? -18.910 -6.170 11.004 1.00 90.56 89 GLU A N 1
ATOM 710 C CA . GLU A 1 89 ? -18.342 -7.475 10.645 1.00 90.56 89 GLU A CA 1
ATOM 711 C C . GLU A 1 89 ? -18.546 -7.814 9.159 1.00 90.56 89 GLU A C 1
ATOM 713 O O . GLU A 1 89 ? -17.654 -8.370 8.512 1.00 90.56 89 GLU A O 1
ATOM 718 N N . ALA A 1 90 ? -19.703 -7.457 8.592 1.00 90.81 90 ALA A N 1
ATOM 719 C CA . ALA A 1 90 ? -20.049 -7.803 7.220 1.00 90.81 90 ALA A CA 1
ATOM 720 C C . ALA A 1 90 ? -19.114 -7.102 6.230 1.00 90.81 90 ALA A C 1
ATOM 722 O O . ALA A 1 90 ? -18.594 -7.751 5.317 1.00 90.81 90 ALA A O 1
ATOM 723 N N . LEU A 1 91 ? -18.857 -5.807 6.439 1.00 91.19 91 LEU A N 1
ATOM 724 C CA . LEU A 1 91 ? -17.885 -5.051 5.651 1.00 91.19 91 LEU A CA 1
ATOM 725 C C . LEU A 1 91 ? -16.449 -5.473 5.963 1.00 91.19 91 LEU A C 1
ATOM 727 O O . LEU A 1 91 ? -15.667 -5.677 5.032 1.00 91.19 91 LEU A O 1
ATOM 731 N N . PHE A 1 92 ? -16.106 -5.683 7.236 1.00 92.19 92 PHE A N 1
ATOM 732 C CA . PHE A 1 92 ? -14.768 -6.113 7.639 1.00 92.19 92 PHE A CA 1
ATOM 733 C C . PHE A 1 92 ? -14.370 -7.431 6.967 1.00 92.19 92 PHE A C 1
ATOM 735 O O . PHE A 1 92 ? -13.285 -7.545 6.392 1.00 92.19 92 PHE A O 1
ATOM 742 N N . ARG A 1 93 ? -15.279 -8.410 6.918 1.00 90.50 93 ARG A N 1
ATOM 743 C CA . ARG A 1 93 ? -15.044 -9.708 6.278 1.00 90.50 93 ARG A CA 1
ATOM 744 C C . ARG A 1 93 ? -14.680 -9.596 4.794 1.00 90.50 93 ARG A C 1
ATOM 746 O O . ARG A 1 93 ? -13.955 -10.458 4.302 1.00 90.50 93 ARG A O 1
ATOM 753 N N . THR A 1 94 ? -15.139 -8.563 4.085 1.00 90.31 94 THR A N 1
ATOM 754 C CA . THR A 1 94 ? -14.790 -8.355 2.665 1.00 90.31 94 THR A CA 1
ATOM 755 C C . THR A 1 94 ? -13.313 -8.018 2.454 1.00 90.31 94 THR A C 1
ATOM 757 O O . THR A 1 94 ? -12.787 -8.248 1.368 1.00 90.31 94 THR A O 1
ATOM 760 N N . THR A 1 95 ? -12.640 -7.520 3.496 1.00 87.81 95 THR A N 1
ATOM 761 C CA . THR A 1 95 ? -11.213 -7.161 3.467 1.00 87.81 95 THR A CA 1
ATOM 762 C C . THR A 1 95 ? -10.299 -8.335 3.803 1.00 87.81 95 THR A C 1
ATOM 764 O O . THR A 1 95 ? -9.117 -8.328 3.461 1.00 87.81 95 THR A O 1
ATOM 767 N N . LEU A 1 96 ? -10.837 -9.365 4.462 1.00 88.75 96 LEU A N 1
ATOM 768 C CA . LEU A 1 96 ? -10.058 -10.507 4.911 1.00 88.75 96 LEU A CA 1
ATOM 769 C C . LEU A 1 96 ? -9.713 -11.427 3.741 1.00 88.75 96 LEU A C 1
ATOM 771 O O . LEU A 1 96 ? -10.553 -11.811 2.926 1.00 88.75 96 LEU A O 1
ATOM 775 N N . SER A 1 97 ? -8.450 -11.840 3.697 1.00 82.50 97 SER A N 1
ATOM 776 C CA . SER A 1 97 ? -7.971 -12.779 2.691 1.00 82.50 97 SER A CA 1
ATOM 777 C C . SER A 1 97 ? -8.621 -14.152 2.859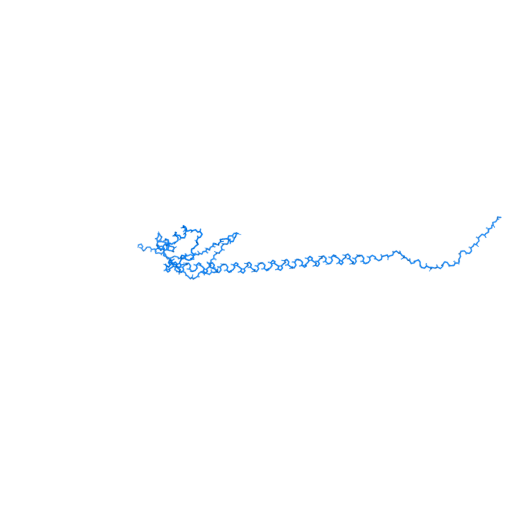 1.00 82.50 97 SER A C 1
ATOM 779 O O . SER A 1 97 ? -8.477 -14.801 3.893 1.00 82.50 97 SER A O 1
ATOM 781 N N . GLY A 1 98 ? -9.242 -14.661 1.794 1.00 84.50 98 GLY A N 1
ATOM 782 C CA . GLY A 1 98 ? -9.732 -16.043 1.743 1.00 84.50 98 GLY A CA 1
ATOM 783 C C . GLY A 1 98 ? -8.624 -17.105 1.673 1.00 84.50 98 GLY A C 1
ATOM 784 O O . GLY A 1 98 ? -8.921 -18.295 1.696 1.00 84.50 98 GLY A O 1
ATOM 785 N N . ARG A 1 99 ? -7.347 -16.704 1.568 1.00 87.06 99 ARG A N 1
ATOM 786 C CA . ARG A 1 99 ? -6.208 -17.631 1.457 1.00 87.06 99 ARG A CA 1
ATOM 787 C C . ARG A 1 99 ? -5.939 -18.387 2.759 1.00 87.06 99 ARG A C 1
ATOM 789 O O . ARG A 1 99 ? -5.456 -19.513 2.704 1.00 87.06 99 ARG A O 1
ATOM 796 N N . ASN A 1 100 ? -6.216 -17.763 3.904 1.00 89.25 100 ASN A N 1
ATOM 797 C CA . ASN A 1 100 ? -6.025 -18.357 5.223 1.00 89.25 100 ASN A CA 1
ATOM 798 C C . ASN A 1 100 ? -7.316 -18.194 6.048 1.00 89.25 100 ASN A C 1
ATOM 800 O O . ASN A 1 100 ? -7.508 -17.144 6.668 1.00 89.25 100 ASN A O 1
ATOM 804 N N . PRO A 1 101 ? -8.212 -19.197 6.028 1.00 88.88 101 PRO A N 1
ATOM 805 C CA . PRO A 1 101 ? -9.500 -19.103 6.705 1.00 88.88 101 PRO A CA 1
ATOM 806 C C . PRO A 1 101 ? -9.352 -19.018 8.227 1.00 88.88 101 PRO A C 1
ATOM 808 O O . PRO A 1 101 ? -10.076 -18.245 8.847 1.00 88.88 101 PRO A O 1
ATOM 811 N N . ASP A 1 102 ? -8.386 -19.730 8.811 1.00 92.94 102 ASP A N 1
ATOM 812 C CA . ASP A 1 102 ? -8.164 -19.745 10.262 1.00 92.94 102 ASP A CA 1
ATOM 813 C C . ASP A 1 102 ? -7.711 -18.371 10.769 1.00 92.94 102 ASP A C 1
ATOM 815 O O . ASP A 1 102 ? -8.200 -17.877 11.784 1.00 92.94 102 ASP A O 1
ATOM 819 N N . TRP A 1 103 ? -6.813 -17.709 10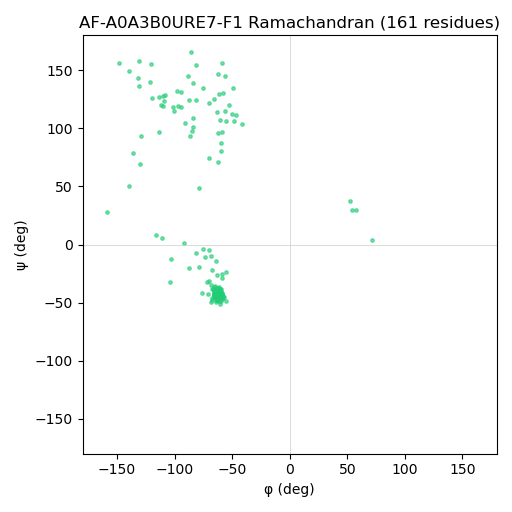.027 1.00 91.00 103 TRP A N 1
ATOM 820 C CA . TRP A 1 103 ? -6.410 -16.337 10.340 1.00 91.00 103 TRP A CA 1
ATOM 821 C C . TRP A 1 103 ? -7.588 -15.368 10.223 1.00 91.00 103 TRP A C 1
ATOM 823 O O . TRP A 1 103 ? -7.786 -14.544 11.111 1.00 91.00 103 TRP A O 1
ATOM 833 N N . GLY A 1 104 ? -8.387 -15.483 9.157 1.00 92.12 104 GLY A N 1
ATOM 834 C CA . GLY A 1 104 ? -9.563 -14.637 8.965 1.00 92.12 104 GLY A CA 1
ATOM 835 C C . GLY A 1 104 ? -10.590 -14.797 10.087 1.00 92.12 104 GLY A C 1
ATOM 836 O O . GLY A 1 104 ? -11.134 -13.804 10.558 1.00 92.12 104 GLY A O 1
ATOM 837 N N . GLU A 1 105 ? -10.821 -16.021 10.558 1.00 92.88 105 GLU A N 1
ATOM 838 C CA . GLU A 1 105 ? -11.723 -16.280 11.682 1.00 92.88 105 GLU A CA 1
ATOM 839 C C . GLU A 1 105 ? -11.199 -15.675 12.989 1.00 92.88 105 GLU A C 1
ATOM 841 O O . GLU A 1 105 ? -11.950 -15.015 13.704 1.00 92.88 105 GLU A O 1
ATOM 846 N N . ALA A 1 106 ? -9.895 -15.793 13.259 1.00 93.38 106 ALA A N 1
ATOM 847 C CA . ALA A 1 106 ? -9.281 -15.150 14.419 1.00 93.38 106 ALA A CA 1
ATOM 848 C C . ALA A 1 106 ? -9.447 -13.619 14.393 1.00 93.38 106 ALA A C 1
ATOM 850 O O . ALA A 1 106 ? -9.733 -13.018 15.426 1.00 93.38 106 ALA A O 1
ATOM 851 N N . GLN A 1 107 ? -9.319 -12.982 13.221 1.00 93.38 107 GLN A N 1
ATOM 852 C CA . GLN A 1 107 ? -9.547 -11.537 13.093 1.00 93.38 107 GLN A CA 1
ATOM 853 C C . GLN A 1 107 ? -11.003 -11.143 13.377 1.00 93.38 107 GLN A C 1
ATOM 855 O O . GLN A 1 107 ? -11.237 -10.091 13.968 1.00 93.38 107 GLN A O 1
ATOM 860 N N . LYS A 1 108 ? -11.981 -11.972 12.991 1.00 92.81 108 LYS A N 1
ATOM 861 C CA . LYS A 1 108 ? -13.396 -11.708 13.300 1.00 92.81 108 LYS A CA 1
ATOM 862 C C . LYS A 1 108 ? -13.684 -11.806 14.789 1.00 92.81 108 LYS A C 1
ATOM 864 O O . LYS A 1 108 ? -14.291 -10.894 15.329 1.00 92.81 108 LYS A O 1
ATOM 869 N N . ILE A 1 109 ? -13.182 -12.850 15.452 1.00 93.25 109 ILE A N 1
ATOM 870 C CA . ILE A 1 109 ? -13.332 -13.006 16.906 1.00 93.25 109 ILE A CA 1
ATOM 871 C C . ILE A 1 109 ? -12.754 -11.776 17.621 1.00 93.25 109 ILE A C 1
ATOM 873 O O . ILE A 1 109 ? -13.408 -11.186 18.474 1.00 93.25 109 ILE A O 1
ATOM 877 N N . LEU A 1 110 ? -11.564 -11.316 17.212 1.00 92.81 110 LEU A N 1
ATOM 878 C CA . LEU A 1 110 ? -10.970 -10.093 17.761 1.00 92.81 110 LEU A CA 1
ATOM 879 C C . LEU A 1 110 ? -11.828 -8.845 17.508 1.00 92.81 110 LEU A C 1
ATOM 881 O O . LEU A 1 110 ? -11.869 -7.960 18.361 1.00 92.81 110 LEU A O 1
ATOM 885 N N . LEU A 1 111 ? -12.488 -8.739 16.353 1.00 93.25 111 LEU A N 1
ATOM 886 C CA . LEU A 1 111 ? -13.395 -7.630 16.059 1.00 93.25 111 LEU A CA 1
ATOM 887 C C . LEU A 1 111 ? -14.643 -7.666 16.952 1.00 93.25 111 LEU A C 1
ATOM 889 O O . LEU A 1 111 ? -14.998 -6.640 17.533 1.00 93.25 111 LEU A O 1
ATOM 893 N N . GLU A 1 112 ? -15.285 -8.829 17.068 1.00 91.81 112 GLU A N 1
ATOM 894 C CA . GLU A 1 112 ? -16.493 -9.041 17.876 1.00 91.81 112 GLU A CA 1
ATOM 895 C C . GLU A 1 112 ? -16.238 -8.760 19.361 1.00 91.81 112 GLU A C 1
ATOM 897 O O . GLU A 1 112 ? -17.018 -8.054 20.004 1.00 91.81 112 GLU A O 1
ATOM 902 N N . ASP A 1 113 ? -15.093 -9.213 19.875 1.00 90.81 113 ASP A N 1
ATOM 903 C CA . ASP A 1 113 ? -14.665 -8.984 21.257 1.00 90.81 113 ASP A CA 1
ATOM 904 C C . ASP A 1 113 ? -14.154 -7.546 21.499 1.00 90.81 113 ASP A C 1
ATOM 906 O O . ASP A 1 113 ? -13.805 -7.182 22.623 1.00 90.81 113 ASP A O 1
ATOM 910 N N . GLY A 1 114 ? -14.074 -6.705 20.458 1.00 87.75 114 GLY A N 1
ATOM 911 C CA . GLY A 1 114 ? -13.521 -5.346 20.525 1.00 87.75 114 GLY A CA 1
ATOM 912 C C . GLY A 1 114 ? -11.996 -5.291 20.693 1.00 87.75 114 GLY A C 1
ATOM 913 O O . GLY A 1 114 ? -11.415 -4.212 20.787 1.00 87.75 114 GLY A O 1
ATOM 914 N N . LEU A 1 115 ? -11.327 -6.442 20.680 1.00 90.94 115 LEU A N 1
ATOM 915 C CA . LEU A 1 115 ? -9.891 -6.608 20.903 1.00 90.94 115 LEU A CA 1
ATOM 916 C C . LEU A 1 115 ? -9.034 -6.319 19.668 1.00 90.94 115 LEU A C 1
ATOM 918 O O . LEU A 1 115 ? -7.808 -6.306 19.765 1.00 90.94 115 LEU A O 1
ATOM 922 N N . LEU A 1 116 ? -9.643 -6.093 18.501 1.00 90.88 116 LEU A N 1
ATOM 923 C CA . LEU A 1 116 ? -8.898 -5.805 17.278 1.00 90.88 116 LEU A CA 1
ATOM 924 C C . LEU A 1 116 ? -8.055 -4.529 17.441 1.00 90.88 116 LEU A C 1
ATOM 926 O O . LEU A 1 116 ? -6.837 -4.550 17.241 1.00 90.88 116 LEU A O 1
ATOM 930 N N . LEU A 1 117 ? -8.691 -3.443 17.890 1.00 91.00 117 LEU A N 1
ATOM 931 C CA . LEU A 1 117 ? -8.037 -2.153 18.119 1.00 91.00 117 LEU A CA 1
ATOM 932 C C . LEU A 1 117 ? -7.796 -1.871 19.600 1.00 91.00 117 LEU A C 1
ATOM 934 O O . LEU A 1 117 ? -6.815 -1.219 19.922 1.00 91.00 117 LEU A O 1
ATOM 938 N N . GLU A 1 118 ? -8.654 -2.335 20.507 1.00 90.50 118 GLU A N 1
ATOM 939 C CA . GLU A 1 118 ? -8.495 -2.045 21.933 1.00 90.50 118 GLU A CA 1
ATOM 940 C C . GLU A 1 118 ? -7.467 -2.984 22.580 1.00 90.50 118 GLU A C 1
ATOM 942 O O . GLU A 1 118 ? -7.215 -4.101 22.116 1.00 90.50 118 GLU A O 1
ATOM 947 N N . ARG A 1 119 ? -6.844 -2.532 23.672 1.00 90.56 119 ARG A N 1
ATOM 948 C CA . ARG A 1 119 ? -5.899 -3.337 24.459 1.00 90.56 119 ARG A CA 1
ATOM 949 C C . ARG A 1 119 ? -6.287 -3.265 25.942 1.00 90.56 119 ARG A C 1
ATOM 951 O O . ARG A 1 119 ? -5.558 -2.675 26.742 1.00 90.56 119 ARG A O 1
ATOM 958 N N . PRO A 1 120 ? -7.426 -3.874 26.332 1.00 87.19 120 PRO A N 1
ATOM 959 C CA . PRO A 1 120 ? -7.980 -3.735 27.680 1.00 87.19 120 PRO A CA 1
ATOM 960 C C . PRO A 1 120 ? -7.066 -4.301 28.770 1.00 87.19 120 PRO A C 1
ATOM 962 O O . PRO A 1 120 ? -7.081 -3.809 29.888 1.00 87.19 120 PRO A O 1
ATOM 965 N N . MET A 1 121 ? -6.202 -5.274 28.452 1.00 86.88 121 MET A N 1
ATOM 966 C CA . MET A 1 121 ? -5.224 -5.809 29.413 1.00 86.88 121 MET A CA 1
ATOM 967 C C . MET A 1 121 ? -4.177 -4.785 29.884 1.00 86.88 121 MET A C 1
ATOM 969 O O . MET A 1 121 ? -3.475 -5.040 30.858 1.00 86.88 121 MET A O 1
ATOM 973 N N . PHE A 1 122 ? -4.062 -3.653 29.185 1.00 88.31 122 PHE A N 1
ATOM 974 C CA . PHE A 1 122 ? -3.172 -2.547 29.528 1.00 88.31 122 PHE A CA 1
ATOM 975 C C . PHE A 1 122 ? -3.929 -1.255 29.870 1.00 88.31 122 PHE A C 1
ATOM 977 O O . PHE A 1 122 ? -3.293 -0.213 29.992 1.00 88.31 122 PHE A O 1
ATOM 984 N N . ASP A 1 123 ? -5.263 -1.293 29.981 1.00 88.88 123 ASP A N 1
ATOM 985 C CA . ASP A 1 123 ? -6.122 -0.102 30.106 1.00 88.88 123 ASP A CA 1
ATOM 986 C C . ASP A 1 123 ? -5.903 0.933 28.980 1.00 88.88 123 ASP A C 1
ATOM 988 O O . ASP A 1 123 ? -6.059 2.145 29.161 1.00 88.88 123 ASP A O 1
ATOM 992 N N . TRP A 1 124 ? -5.518 0.456 27.792 1.00 90.38 124 TRP A N 1
ATOM 993 C CA . TRP A 1 124 ? -5.276 1.286 26.615 1.00 90.38 124 TRP A CA 1
ATOM 994 C C . TRP A 1 124 ? -6.506 1.304 25.719 1.00 90.38 124 TRP A C 1
ATOM 996 O O . TRP A 1 124 ? -6.933 0.276 25.181 1.00 90.38 124 TRP A O 1
ATOM 1006 N N . GLN A 1 125 ? -7.046 2.500 25.524 1.00 89.81 125 GLN A N 1
ATOM 1007 C CA . GLN A 1 125 ? -8.185 2.737 24.649 1.00 89.81 125 GLN A CA 1
ATOM 1008 C C . GLN A 1 125 ? -7.690 3.233 23.299 1.00 89.81 125 GLN A C 1
ATOM 1010 O O . GLN A 1 125 ? -6.852 4.134 23.229 1.00 89.81 125 GLN A O 1
ATOM 1015 N N . TYR A 1 126 ? -8.203 2.635 22.226 1.00 89.38 126 TYR A N 1
ATOM 1016 C CA . TYR A 1 126 ? -7.871 3.073 20.879 1.00 89.38 126 TYR A CA 1
ATOM 1017 C C . TYR A 1 126 ? -8.315 4.525 20.676 1.00 89.38 126 TYR A C 1
ATOM 1019 O O . TYR A 1 126 ? -9.467 4.869 20.948 1.00 89.38 126 TYR A O 1
ATOM 1027 N N . MET A 1 127 ? -7.407 5.368 20.183 1.00 88.56 127 MET A N 1
ATOM 1028 C CA . MET A 1 127 ? -7.738 6.722 19.758 1.00 88.56 127 MET A CA 1
ATOM 1029 C C . MET A 1 127 ? -7.875 6.736 18.233 1.00 88.56 127 MET A C 1
ATOM 1031 O O . MET A 1 127 ? -6.878 6.508 17.545 1.00 88.56 127 MET A O 1
ATOM 1035 N N . PRO A 1 128 ? -9.073 7.006 17.680 1.00 82.75 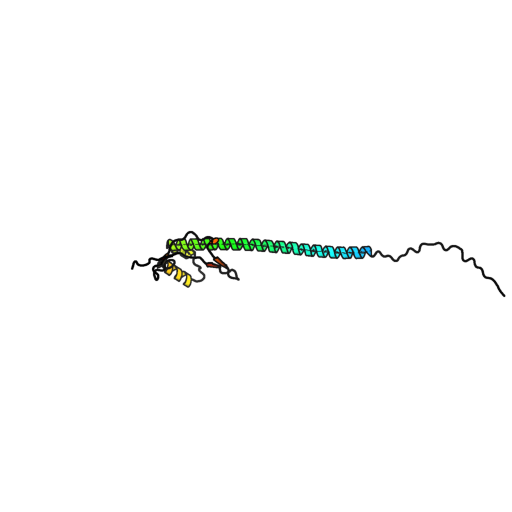128 PRO A N 1
ATOM 1036 C CA . PRO A 1 128 ? -9.246 7.141 16.241 1.00 82.75 128 PRO A CA 1
ATOM 1037 C C . PRO A 1 128 ? -8.308 8.216 15.695 1.00 82.75 128 PRO A C 1
ATOM 1039 O O . PRO A 1 128 ? -8.413 9.392 16.049 1.00 82.75 128 PRO A O 1
ATOM 1042 N N . GLN A 1 129 ? -7.366 7.797 14.857 1.00 77.94 129 GLN A N 1
ATOM 1043 C CA . GLN A 1 129 ? -6.451 8.702 14.174 1.00 77.94 129 GLN A CA 1
ATOM 1044 C C . GLN A 1 129 ? -7.083 9.228 12.883 1.00 77.94 129 GLN A C 1
ATOM 1046 O O . GLN A 1 129 ? -8.086 8.707 12.391 1.00 77.94 129 GLN A O 1
ATOM 1051 N N . SER A 1 130 ? -6.481 10.282 12.333 1.00 81.38 130 SER A N 1
ATOM 1052 C CA . SER A 1 130 ? -6.771 10.731 10.970 1.00 81.38 130 SER A CA 1
ATOM 1053 C C . SER A 1 130 ? -6.485 9.605 9.973 1.00 81.38 130 SER A C 1
ATOM 1055 O O . SER A 1 130 ? -5.654 8.740 10.249 1.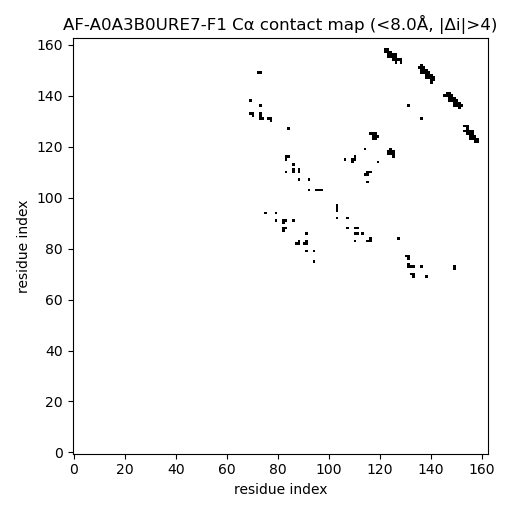00 81.38 130 SER A O 1
ATOM 1057 N N . GLU A 1 131 ? -7.129 9.644 8.805 1.00 88.75 131 GLU A N 1
ATOM 1058 C CA . GLU A 1 131 ? -6.847 8.695 7.725 1.00 88.75 131 GLU A CA 1
ATOM 1059 C C . GLU A 1 131 ? -5.339 8.587 7.452 1.00 88.75 131 GLU A C 1
ATOM 1061 O O . GLU A 1 131 ? -4.616 9.589 7.377 1.00 88.75 131 GLU A O 1
ATOM 1066 N N . LEU A 1 132 ? -4.862 7.350 7.308 1.00 92.06 132 LEU A N 1
ATOM 1067 C CA . LEU A 1 132 ? -3.488 7.071 6.923 1.00 92.06 132 LEU A CA 1
ATOM 1068 C C . LEU A 1 132 ? -3.227 7.634 5.524 1.00 92.06 132 LEU A C 1
ATOM 1070 O O . LEU A 1 132 ? -4.099 7.646 4.655 1.00 92.06 132 LEU A O 1
ATOM 1074 N N . THR A 1 133 ? -1.999 8.084 5.306 1.00 91.88 133 THR A N 1
ATOM 1075 C CA . THR A 1 133 ? -1.514 8.617 4.034 1.00 91.88 133 THR A CA 1
ATOM 1076 C C . THR A 1 133 ? -0.195 7.939 3.700 1.00 91.88 133 THR A C 1
ATOM 1078 O O . THR A 1 133 ? 0.519 7.497 4.591 1.00 91.88 133 THR A O 1
ATOM 1081 N N . VAL A 1 134 ? 0.197 7.916 2.428 1.00 89.31 134 VAL A N 1
ATOM 1082 C CA . VAL A 1 134 ? 1.480 7.313 2.011 1.00 89.31 134 VAL A CA 1
ATOM 1083 C C . VAL A 1 134 ? 2.686 7.919 2.761 1.00 89.31 134 VAL A C 1
ATOM 1085 O O . VAL A 1 134 ? 3.705 7.266 2.929 1.00 89.31 134 VAL A O 1
ATOM 1088 N N . ALA A 1 135 ? 2.564 9.146 3.281 1.00 89.31 135 ALA A N 1
ATOM 1089 C CA . ALA A 1 135 ? 3.616 9.812 4.048 1.00 89.31 135 ALA A CA 1
ATOM 1090 C C . ALA A 1 135 ? 3.744 9.352 5.516 1.00 89.31 135 ALA A C 1
ATOM 1092 O O . ALA A 1 135 ? 4.778 9.615 6.128 1.00 89.31 135 ALA A O 1
ATOM 1093 N N . ASN A 1 136 ? 2.717 8.723 6.101 1.00 91.06 136 ASN A N 1
ATOM 1094 C CA . ASN A 1 136 ? 2.711 8.291 7.508 1.00 91.06 136 ASN A CA 1
ATOM 1095 C C . ASN A 1 136 ? 2.757 6.766 7.688 1.00 91.06 136 ASN A C 1
ATOM 1097 O O . ASN A 1 136 ? 2.684 6.275 8.815 1.00 91.06 136 ASN A O 1
ATOM 1101 N N . VAL A 1 137 ? 2.913 6.037 6.586 1.00 92.75 137 VAL A N 1
ATOM 1102 C CA . VAL A 1 137 ? 3.072 4.587 6.572 1.00 92.75 137 VAL A CA 1
ATOM 1103 C C . VAL A 1 137 ? 4.399 4.202 5.934 1.00 92.75 137 VAL A C 1
ATOM 1105 O O . VAL A 1 137 ? 4.942 4.922 5.099 1.00 92.75 137 VAL A O 1
ATOM 1108 N N . SER A 1 138 ? 4.902 3.030 6.297 1.00 93.12 138 SER A N 1
ATOM 1109 C CA . SER A 1 138 ? 5.980 2.357 5.581 1.00 93.12 138 SER A CA 1
ATOM 1110 C C . SER A 1 138 ? 5.406 1.126 4.893 1.00 93.12 138 SER A C 1
ATOM 1112 O O . SER A 1 138 ? 4.750 0.313 5.543 1.00 93.12 138 SER A O 1
ATOM 1114 N N . VAL A 1 139 ? 5.648 0.991 3.589 1.00 90.69 139 VAL A N 1
ATOM 1115 C CA . VAL A 1 139 ? 5.238 -0.175 2.799 1.00 90.69 139 VAL A CA 1
ATOM 1116 C C . VAL A 1 139 ? 6.478 -0.972 2.425 1.00 90.69 139 VAL A C 1
ATOM 1118 O O . VAL A 1 139 ? 7.394 -0.442 1.800 1.00 90.69 139 VAL A O 1
ATOM 1121 N N . GLU A 1 140 ? 6.499 -2.251 2.784 1.00 91.50 140 GLU A N 1
ATOM 1122 C CA . GLU A 1 140 ? 7.545 -3.183 2.377 1.00 91.50 140 GLU A CA 1
ATOM 1123 C C . GLU A 1 140 ? 6.963 -4.227 1.424 1.00 91.50 140 GLU A C 1
ATOM 1125 O O . GLU A 1 140 ? 6.029 -4.957 1.755 1.00 91.50 140 GLU A O 1
ATOM 1130 N N . LEU A 1 141 ? 7.497 -4.284 0.205 1.00 86.81 141 LEU A N 1
ATOM 1131 C CA . LEU A 1 141 ? 7.092 -5.266 -0.795 1.00 86.81 141 LEU A CA 1
ATOM 1132 C C . LEU A 1 141 ? 8.019 -6.476 -0.734 1.00 86.81 141 LEU A C 1
ATOM 1134 O O . LEU A 1 141 ? 9.242 -6.347 -0.789 1.00 86.81 141 LEU A O 1
ATOM 1138 N N . SER A 1 142 ? 7.424 -7.665 -0.696 1.00 88.00 142 SER A N 1
ATOM 1139 C CA . SER A 1 142 ? 8.165 -8.920 -0.849 1.00 88.00 142 SER A CA 1
ATOM 1140 C C . SER A 1 142 ? 8.960 -8.950 -2.170 1.00 88.00 142 SER A C 1
ATOM 1142 O O . SER A 1 142 ? 8.467 -8.458 -3.190 1.00 88.00 142 SER A O 1
ATOM 1144 N N . PRO A 1 143 ? 10.158 -9.570 -2.213 1.00 84.38 143 PRO A N 1
ATOM 1145 C CA . PRO A 1 143 ? 10.967 -9.645 -3.434 1.00 84.38 143 PRO A CA 1
ATOM 1146 C C . PRO A 1 143 ? 10.271 -10.337 -4.615 1.00 84.38 143 PRO A C 1
ATOM 1148 O O . PRO A 1 143 ? 10.608 -10.083 -5.769 1.00 84.38 143 PRO A O 1
ATOM 1151 N N . ASP A 1 144 ? 9.314 -11.226 -4.335 1.00 87.12 144 ASP A N 1
ATOM 1152 C CA . ASP A 1 144 ? 8.505 -11.924 -5.336 1.00 87.12 144 ASP A CA 1
ATOM 1153 C C . ASP A 1 144 ? 7.194 -11.192 -5.685 1.00 87.12 144 ASP A C 1
ATOM 1155 O O . ASP A 1 144 ? 6.435 -11.677 -6.528 1.00 87.12 144 ASP A O 1
ATOM 1159 N N . LEU A 1 145 ? 6.945 -10.023 -5.078 1.00 80.44 145 LEU A N 1
ATOM 1160 C CA . LEU A 1 145 ? 5.777 -9.156 -5.269 1.00 80.44 145 LEU A CA 1
ATOM 1161 C C . LEU A 1 145 ? 4.432 -9.848 -4.987 1.00 80.44 145 LEU A C 1
ATOM 1163 O O . LEU A 1 145 ? 3.410 -9.510 -5.585 1.00 80.44 145 LEU A O 1
ATOM 1167 N N . ARG A 1 146 ? 4.411 -10.837 -4.086 1.00 84.12 146 ARG A N 1
ATOM 1168 C CA . ARG A 1 146 ? 3.187 -11.581 -3.718 1.00 84.12 146 ARG A CA 1
ATOM 1169 C C . ARG A 1 146 ? 2.578 -11.168 -2.386 1.00 84.12 146 ARG A C 1
ATOM 1171 O O . ARG A 1 146 ? 1.451 -11.567 -2.076 1.00 84.12 146 ARG A O 1
ATOM 1178 N N . ALA A 1 147 ? 3.325 -10.400 -1.613 1.00 85.12 147 ALA A N 1
ATOM 1179 C CA . ALA A 1 147 ? 2.938 -9.838 -0.336 1.00 85.12 147 ALA A CA 1
ATOM 1180 C C . ALA A 1 147 ? 3.447 -8.398 -0.210 1.00 85.12 147 ALA A C 1
ATOM 1182 O O . ALA A 1 147 ? 4.495 -8.040 -0.762 1.00 85.12 147 ALA A O 1
ATOM 1183 N N . ALA A 1 148 ? 2.689 -7.604 0.534 1.00 90.00 148 ALA A N 1
ATOM 1184 C CA . ALA A 1 148 ? 3.053 -6.270 0.967 1.00 90.00 148 ALA A CA 1
ATOM 1185 C C . ALA A 1 148 ? 2.787 -6.184 2.470 1.00 90.00 148 ALA A C 1
ATOM 1187 O O . ALA A 1 148 ? 1.750 -6.660 2.938 1.00 90.00 148 ALA A O 1
ATOM 1188 N N . GLU A 1 149 ? 3.712 -5.589 3.205 1.00 91.25 149 GLU A N 1
ATOM 1189 C CA . GLU A 1 149 ? 3.572 -5.303 4.625 1.00 91.25 149 GLU A CA 1
ATOM 1190 C C . GLU A 1 149 ? 3.401 -3.797 4.803 1.00 91.25 149 GLU A C 1
ATOM 1192 O O . GLU A 1 149 ? 4.162 -3.004 4.250 1.00 91.25 149 GLU A O 1
ATOM 1197 N N . LEU A 1 150 ? 2.367 -3.408 5.546 1.00 92.69 150 LEU A N 1
ATOM 1198 C CA . LEU A 1 150 ? 2.068 -2.019 5.865 1.00 92.69 150 LEU A CA 1
ATOM 1199 C C . LEU A 1 150 ? 2.346 -1.791 7.348 1.00 92.69 150 LEU A C 1
ATOM 1201 O O . LEU A 1 150 ? 1.714 -2.407 8.205 1.00 92.69 150 LEU A O 1
ATOM 1205 N N . ILE A 1 151 ? 3.268 -0.883 7.643 1.00 93.81 151 ILE A N 1
ATOM 1206 C CA . ILE A 1 151 ? 3.684 -0.543 9.002 1.00 93.81 151 ILE A CA 1
ATOM 1207 C C . ILE A 1 151 ? 3.259 0.895 9.284 1.00 93.81 151 ILE A C 1
ATOM 1209 O O . ILE A 1 151 ? 3.591 1.810 8.530 1.00 93.81 151 ILE A O 1
ATOM 1213 N N . TYR A 1 152 ? 2.538 1.101 10.382 1.00 92.25 152 TYR A N 1
ATOM 1214 C CA . TYR A 1 152 ? 2.091 2.418 10.827 1.00 92.25 152 TYR A CA 1
ATOM 1215 C C . TYR A 1 152 ? 2.014 2.475 12.354 1.00 92.25 152 TYR A C 1
ATOM 1217 O O . TYR A 1 152 ? 1.909 1.450 13.030 1.00 92.25 152 TYR A O 1
ATOM 1225 N N . SER A 1 153 ? 2.099 3.683 12.904 1.00 90.06 153 SER A N 1
ATOM 1226 C CA . SER A 1 153 ? 1.941 3.930 14.338 1.00 90.06 153 SER A CA 1
ATOM 1227 C C . SER A 1 153 ? 0.469 4.056 14.704 1.00 90.06 153 SER A C 1
ATOM 1229 O O . SER A 1 153 ? -0.267 4.743 14.002 1.00 90.06 153 SER A O 1
ATOM 1231 N N . GLN A 1 154 ? 0.071 3.479 15.835 1.00 89.00 154 GLN A N 1
ATOM 1232 C CA . GLN A 1 154 ? -1.282 3.594 16.366 1.00 89.00 154 GLN A CA 1
ATOM 1233 C C . GLN A 1 154 ? -1.243 4.239 17.750 1.00 89.00 154 GLN A C 1
ATOM 1235 O O . GLN A 1 154 ? -0.532 3.759 18.634 1.00 89.00 154 GLN A O 1
ATOM 1240 N N . ASP A 1 155 ? -2.017 5.307 17.931 1.00 90.19 155 ASP A N 1
ATOM 1241 C CA . ASP A 1 155 ? -2.085 6.020 19.204 1.00 90.19 155 ASP A CA 1
ATOM 1242 C C . ASP A 1 155 ? -3.154 5.435 20.128 1.00 90.19 155 ASP A C 1
ATOM 1244 O O . ASP A 1 155 ? -4.241 5.023 19.707 1.00 90.19 155 ASP A O 1
ATOM 1248 N N . TYR A 1 156 ? -2.841 5.455 21.420 1.00 91.00 156 TYR A N 1
ATOM 1249 C CA . TYR A 1 156 ? -3.699 4.954 22.482 1.00 91.00 156 TYR A CA 1
ATOM 1250 C C . TYR A 1 156 ? -3.809 5.976 23.606 1.00 91.00 156 TYR A C 1
ATOM 1252 O O . TYR A 1 156 ? -2.835 6.640 23.967 1.00 91.00 156 TYR A O 1
ATOM 1260 N N . ILE A 1 157 ? -4.998 6.066 24.195 1.00 90.62 157 ILE A N 1
ATOM 1261 C CA . ILE A 1 157 ? -5.219 6.791 25.443 1.00 90.62 157 ILE A CA 1
ATOM 1262 C C . ILE A 1 157 ? -4.950 5.823 26.589 1.00 90.62 157 ILE A C 1
ATOM 1264 O O . ILE A 1 157 ? -5.565 4.759 26.671 1.00 90.62 157 ILE A O 1
ATOM 1268 N N . VAL A 1 158 ? -4.048 6.215 27.485 1.00 88.75 158 VAL A N 1
ATOM 1269 C CA . VAL A 1 158 ? -3.738 5.473 28.708 1.00 88.75 158 VAL A CA 1
ATOM 1270 C C . VAL A 1 158 ? -4.453 6.153 29.867 1.00 88.75 158 VAL A C 1
ATOM 1272 O O . VAL A 1 158 ? -4.185 7.320 30.161 1.00 88.75 158 VAL A O 1
ATOM 1275 N N . GLN A 1 159 ? -5.365 5.442 30.529 1.00 77.44 159 GLN A N 1
ATOM 1276 C CA . GLN A 1 159 ? -5.955 5.935 31.770 1.00 77.44 159 GLN A CA 1
ATOM 1277 C C . GLN A 1 159 ? -5.039 5.556 32.932 1.00 77.44 159 GLN A C 1
ATOM 1279 O O . GLN A 1 159 ? -5.069 4.432 33.421 1.00 77.44 159 GLN A O 1
ATOM 1284 N N . THR A 1 160 ? -4.195 6.486 33.376 1.00 71.00 160 THR A N 1
ATOM 1285 C CA . THR A 1 160 ? -3.431 6.284 34.611 1.00 71.00 160 THR A CA 1
ATOM 1286 C C . THR A 1 160 ? -4.408 6.356 35.787 1.00 71.00 160 THR A C 1
ATOM 1288 O O . THR A 1 160 ? -5.069 7.390 35.936 1.00 71.00 160 THR A O 1
ATOM 1291 N N . PRO A 1 161 ? -4.530 5.316 36.633 1.00 63.28 161 PRO A N 1
ATOM 1292 C CA . PRO A 1 161 ? -5.378 5.400 37.813 1.00 63.28 161 PRO A CA 1
ATOM 1293 C C . PRO A 1 161 ? -4.900 6.562 38.688 1.00 63.28 161 PRO A C 1
ATOM 1295 O O . PRO A 1 161 ? -3.702 6.679 38.961 1.00 63.28 161 PRO A O 1
ATOM 1298 N N . ALA A 1 162 ? -5.819 7.433 39.113 1.00 62.38 162 ALA A N 1
ATOM 1299 C CA . ALA A 1 162 ? -5.519 8.393 40.166 1.00 62.38 162 ALA A CA 1
ATOM 1300 C C . ALA A 1 162 ? -5.203 7.589 41.436 1.00 62.38 162 ALA A C 1
ATOM 1302 O O . ALA A 1 162 ? -6.061 6.848 41.917 1.00 62.38 162 ALA A O 1
ATOM 1303 N N . GLY A 1 163 ? -3.949 7.664 41.886 1.00 50.66 163 GLY A N 1
ATOM 1304 C CA . GLY A 1 163 ? -3.493 7.032 43.126 1.00 50.66 163 GLY A CA 1
ATOM 1305 C C . GLY A 1 163 ? -4.163 7.599 44.368 1.00 50.66 163 GLY A C 1
ATOM 1306 O O . GLY A 1 163 ? -4.648 8.753 44.311 1.00 50.66 163 GLY A O 1
#

Solvent-accessible surface area (backbone atoms only — not comparable to full-atom values): 10073 Å² total; per-residue (Å²): 139,84,85,84,86,79,76,84,87,73,74,75,77,75,82,69,74,76,72,76,87,78,69,81,69,63,64,63,58,52,54,54,50,53,50,53,51,51,51,50,50,50,52,51,50,50,51,51,52,52,51,51,53,50,54,50,52,51,52,53,51,49,54,53,50,51,54,50,50,51,53,50,51,40,51,53,49,43,52,46,51,50,25,58,74,70,60,38,61,76,67,38,55,73,74,47,59,82,88,44,59,70,62,40,50,53,52,47,53,27,45,77,71,50,49,65,71,35,39,72,94,72,50,29,41,61,47,90,71,77,81,71,46,82,88,68,43,48,77,47,70,43,95,83,70,83,50,72,47,82,47,68,86,82,58,62,48,70,71,76,76,85,128

Mean predicted aligned error: 13.89 Å

Foldseek 3Di:
DDDDDDDPPPPDDPPPPPPPPPCPPPVVVVVVVVVVVVVVVVVVVVVVVVVVVVVVVVVVVVVVVVVVVLQVVLVLVLQLVVCLVVLPLVSNLVSDDPPDVVVSVVCNVCSVVSNNQADVVQQWAFDDDDRDDSVAWDWDADPVRPDIDIDGDTDTDGDDDDD

Secondary structure (DSSP, 8-state):
----------S--------------THHHHHHHHHHHHHHHHHHHHHHHHHHHHHHHHHHHHHHHHHHHHHHHHHHHHHHHHHHHHT-HHHHHHHS-TT-HHHHHHHHHHHHTTTTT-BGGGTEEE--PPPP-TTTEEEEE-TTSS-EEEEE---EEE-----

Radius of gyration: 44.12 Å; Cα contacts (8 Å, |Δi|>4): 95; chains: 1; bounding box: 114×30×129 Å

Sequence (163 aa):
MSFDWRTEEDDGWQDEKVADKTAVGGEDFAAKWYARWWLGLLALLGIAAVWWVVQWQIGQRVTAATSNIEAELVSAQNFLLQTAVSRDEALFRTTLSGRNPDWGEAQKILLEDGLLLERPMFDWQYMPQSELTVANVSVELSPDLRAAELIYSQDYIVQTPAG

pLDDT: mean 81.36, std 16.65, range [39.34, 96.19]